Protein AF-A0A966K4R0-F1 (afdb_monomer_lite)

pLDDT: mean 94.02, std 4.18, range [69.94, 98.25]

Foldseek 3Di:
DDPVPPDDPDDDDDPDDDPDDDDPFAKWWKDKDQAPPDDDDPDTDIDGPPDDQCADPNDNPPPRHDDDDDPDDPDDDDPPDDDRRDIDMDTHDDDDDDPVD

Sequence (101 aa):
MSPETTSVNRLPMLNIGHLMTISLDGEWNFQLLDRPDQEPSKRWQSIPVPGLWTMINGQQPFGDKPIYTNVQMPFEQLPPTVPQENPTGIYEREFSLPTSW

Radius of gyration: 17.59 Å; chains: 1; bounding box: 33×38×48 Å

Structure (mmCIF, N/CA/C/O backbone):
data_AF-A0A966K4R0-F1
#
_entry.id   AF-A0A966K4R0-F1
#
loop_
_atom_site.group_PDB
_atom_site.id
_atom_site.type_symbol
_atom_site.label_atom_id
_atom_site.label_alt_id
_atom_site.label_comp_id
_atom_site.label_asym_id
_atom_site.label_entity_id
_atom_site.label_seq_id
_atom_site.pdbx_PDB_ins_code
_atom_site.Cartn_x
_atom_site.Cartn_y
_atom_site.Cartn_z
_atom_site.occupancy
_atom_site.B_iso_or_equiv
_atom_site.auth_seq_id
_atom_site.auth_comp_id
_atom_site.auth_asym_id
_atom_site.auth_atom_id
_atom_site.pdbx_PDB_model_num
ATOM 1 N N . MET A 1 1 ? -17.265 -7.093 1.652 1.00 69.94 1 MET A N 1
ATOM 2 C CA . MET A 1 1 ? -15.979 -7.724 1.283 1.00 69.94 1 MET A CA 1
ATOM 3 C C . MET A 1 1 ? -16.230 -9.228 1.173 1.00 69.94 1 MET A C 1
ATOM 5 O O . MET A 1 1 ? -16.921 -9.742 2.042 1.00 69.94 1 MET A O 1
ATOM 9 N N . SER A 1 2 ? -15.793 -9.902 0.102 1.00 87.81 2 SER A N 1
ATOM 10 C CA . SER A 1 2 ? -15.988 -11.357 -0.077 1.00 87.81 2 SER A CA 1
ATOM 11 C C . SER A 1 2 ? -14.710 -12.086 0.350 1.00 87.81 2 SER A C 1
ATOM 13 O O . SER A 1 2 ? -13.673 -11.849 -0.271 1.00 87.81 2 SER A O 1
ATOM 15 N N . PRO A 1 3 ? -14.744 -12.940 1.391 1.00 89.81 3 PRO A N 1
ATOM 16 C CA . PRO A 1 3 ? -13.567 -13.698 1.822 1.00 89.81 3 PRO A CA 1
ATOM 17 C C . PRO A 1 3 ? -13.088 -14.714 0.772 1.00 89.81 3 PRO A C 1
ATOM 19 O O . PRO A 1 3 ? -11.931 -15.121 0.784 1.00 89.81 3 PRO A O 1
ATOM 22 N N . GLU A 1 4 ? -13.951 -15.098 -0.166 1.00 94.94 4 GLU A N 1
ATOM 23 C CA . GLU A 1 4 ? -13.629 -15.995 -1.277 1.00 94.94 4 GLU A CA 1
ATOM 24 C C . GLU A 1 4 ? -12.787 -15.296 -2.358 1.00 94.94 4 GLU A C 1
ATOM 26 O O . GLU A 1 4 ? -12.063 -15.947 -3.114 1.00 94.94 4 GLU A O 1
ATOM 31 N N . THR A 1 5 ? -12.849 -13.962 -2.424 1.00 93.44 5 THR A N 1
ATOM 32 C CA . THR A 1 5 ? -12.137 -13.166 -3.427 1.00 93.44 5 THR A CA 1
ATOM 33 C C . THR A 1 5 ? -10.743 -12.815 -2.915 1.00 93.44 5 THR A C 1
ATOM 35 O O . THR A 1 5 ? -10.498 -11.729 -2.397 1.00 93.44 5 THR A O 1
ATOM 38 N N . THR A 1 6 ? -9.812 -13.757 -3.060 1.00 92.94 6 THR A N 1
ATOM 39 C CA . THR A 1 6 ? -8.418 -13.593 -2.606 1.00 92.94 6 THR A CA 1
ATOM 40 C C . THR A 1 6 ? -7.524 -12.883 -3.625 1.00 92.94 6 THR A C 1
ATOM 42 O O . THR A 1 6 ? -6.497 -12.318 -3.255 1.00 92.94 6 THR A O 1
ATOM 45 N N . SER A 1 7 ? -7.884 -12.911 -4.913 1.00 93.62 7 SER A N 1
ATOM 46 C CA . SER A 1 7 ? -7.198 -12.170 -5.977 1.00 93.62 7 SER A CA 1
ATOM 47 C C . SER A 1 7 ? -8.046 -12.078 -7.248 1.00 93.62 7 SER A C 1
ATOM 49 O O . SER A 1 7 ? -8.930 -12.901 -7.476 1.00 93.62 7 SER A O 1
ATOM 51 N N . VAL A 1 8 ? -7.738 -11.098 -8.096 1.00 95.25 8 VAL A N 1
ATOM 52 C CA . VAL A 1 8 ? -8.287 -10.953 -9.451 1.00 95.25 8 VAL A CA 1
ATOM 53 C C . VAL A 1 8 ? -7.102 -10.784 -10.403 1.00 95.25 8 VAL A C 1
ATOM 55 O O . VAL A 1 8 ? -6.199 -10.005 -10.113 1.00 95.25 8 VAL A O 1
ATOM 58 N N . ASN A 1 9 ? -7.073 -11.533 -11.511 1.00 97.06 9 ASN A N 1
ATOM 59 C CA . ASN A 1 9 ? -6.010 -11.497 -12.535 1.00 97.06 9 ASN A CA 1
ATOM 60 C C . ASN A 1 9 ? -4.575 -11.788 -12.039 1.00 97.06 9 ASN A C 1
ATOM 62 O O . ASN A 1 9 ? -3.603 -11.464 -12.722 1.00 97.06 9 ASN A O 1
ATOM 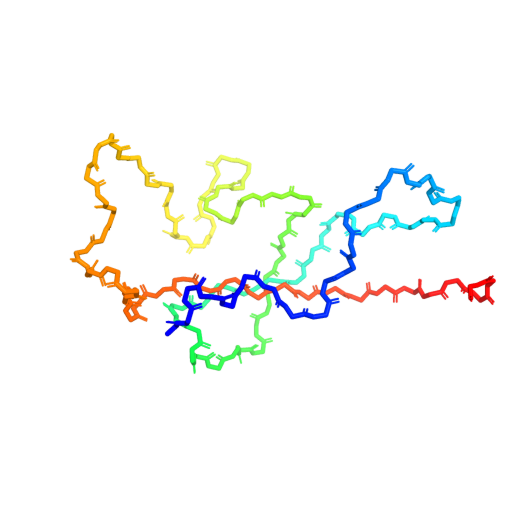66 N N . ARG A 1 10 ? -4.412 -12.425 -10.872 1.00 96.19 10 ARG A N 1
ATOM 67 C CA . ARG A 1 10 ? -3.099 -12.866 -10.380 1.00 96.19 10 ARG A CA 1
ATOM 68 C C . ARG A 1 10 ? -2.639 -14.110 -11.147 1.00 96.19 10 ARG A C 1
ATOM 70 O O . ARG A 1 10 ? -3.366 -15.098 -11.213 1.00 96.19 10 ARG A O 1
ATOM 77 N N . LEU A 1 11 ? -1.420 -14.080 -11.688 1.00 94.00 11 LEU A N 1
ATOM 78 C CA . LEU A 1 11 ? -0.800 -15.253 -12.313 1.00 94.00 11 LEU A CA 1
ATOM 79 C C . LEU A 1 11 ? -0.517 -16.365 -11.277 1.00 94.00 11 LEU A C 1
ATOM 81 O O . LEU A 1 11 ? -0.290 -16.058 -10.101 1.00 94.00 11 LEU A O 1
ATOM 85 N N . PRO A 1 12 ? -0.487 -17.650 -11.686 1.00 94.81 12 PRO A N 1
ATOM 86 C CA . PRO A 1 12 ? -0.096 -18.749 -10.807 1.00 94.81 12 PRO A CA 1
ATOM 87 C C . PRO A 1 12 ? 1.302 -18.554 -10.207 1.00 94.81 12 PRO A C 1
ATOM 89 O O . PRO A 1 12 ? 2.181 -17.953 -10.823 1.00 94.81 12 PRO A O 1
ATOM 92 N N . MET A 1 13 ? 1.525 -19.099 -9.011 1.00 94.38 13 MET A N 1
ATOM 93 C CA . MET A 1 13 ? 2.847 -19.091 -8.382 1.00 94.38 13 MET A CA 1
ATOM 94 C C . MET A 1 13 ? 3.794 -20.002 -9.171 1.00 94.38 13 MET A C 1
ATOM 96 O O . MET A 1 13 ? 3.521 -21.190 -9.336 1.00 94.38 13 MET A O 1
ATOM 100 N N . LEU A 1 14 ? 4.900 -19.442 -9.656 1.00 93.06 14 LEU A N 1
ATOM 101 C CA . LEU A 1 14 ? 5.897 -20.130 -10.474 1.00 93.06 14 LEU A CA 1
ATOM 102 C C . LEU A 1 14 ? 7.303 -19.813 -9.954 1.00 93.06 14 LEU A C 1
ATOM 104 O O . LEU A 1 14 ? 7.538 -18.740 -9.406 1.00 93.06 14 LEU A O 1
ATOM 108 N N . ASN A 1 15 ? 8.243 -20.735 -10.160 1.00 90.19 15 ASN A N 1
ATOM 109 C CA . ASN A 1 15 ? 9.665 -20.541 -9.860 1.00 90.19 15 ASN A CA 1
ATOM 110 C C . ASN A 1 15 ? 10.468 -20.380 -11.163 1.00 90.19 15 ASN A C 1
ATOM 112 O O . ASN A 1 15 ? 11.351 -21.181 -11.466 1.00 90.19 15 ASN A O 1
ATOM 116 N N . ILE A 1 16 ? 10.085 -19.404 -11.988 1.00 86.56 16 ILE A N 1
ATOM 117 C CA . ILE A 1 16 ? 10.752 -19.102 -13.260 1.00 86.56 16 ILE A CA 1
ATOM 118 C C . ILE A 1 16 ? 11.581 -17.834 -13.067 1.00 86.56 16 ILE A C 1
ATOM 120 O O . ILE A 1 16 ? 11.066 -16.814 -12.618 1.00 86.56 16 ILE A O 1
ATOM 124 N N . GLY A 1 17 ? 12.866 -17.891 -13.413 1.00 80.62 17 GLY A N 1
ATOM 125 C CA . GLY A 1 17 ? 13.712 -16.703 -13.446 1.00 80.62 17 GLY A CA 1
ATOM 126 C C . GLY A 1 17 ? 13.328 -15.807 -14.623 1.00 80.62 17 GLY A C 1
ATOM 127 O O . GLY A 1 17 ? 13.354 -16.247 -15.772 1.00 80.62 17 GLY A O 1
ATOM 128 N N . HIS A 1 18 ? 12.990 -14.551 -14.348 1.00 83.50 18 HIS A N 1
ATOM 129 C CA . HIS A 1 18 ? 12.755 -13.551 -15.384 1.00 83.50 18 HIS A CA 1
ATOM 130 C C . HIS A 1 18 ? 14.082 -12.873 -15.733 1.00 83.50 18 HIS A C 1
ATOM 132 O O . HIS A 1 18 ? 14.722 -12.278 -14.874 1.00 83.50 18 HIS A O 1
ATOM 138 N N . LEU A 1 19 ? 14.512 -12.985 -16.991 1.00 82.81 19 LEU A N 1
ATOM 139 C CA . LEU A 1 19 ? 15.769 -12.386 -17.462 1.00 82.81 19 LEU A CA 1
ATOM 140 C C . LEU A 1 19 ? 15.622 -10.896 -17.802 1.00 82.81 19 LEU A C 1
ATOM 142 O O . LEU A 1 19 ? 16.593 -10.149 -17.759 1.00 82.81 19 LEU A O 1
ATOM 146 N N . MET A 1 20 ? 14.407 -10.467 -18.146 1.00 89.44 20 MET A N 1
ATOM 147 C CA . MET A 1 20 ? 14.073 -9.078 -18.443 1.00 89.44 20 MET A CA 1
ATOM 148 C C . MET A 1 20 ? 13.268 -8.509 -17.277 1.00 89.44 20 MET A C 1
ATOM 150 O O . MET A 1 20 ? 12.072 -8.764 -17.158 1.00 89.44 20 MET A O 1
ATOM 154 N N . THR A 1 21 ? 13.942 -7.772 -16.395 1.00 91.19 21 THR A N 1
ATOM 155 C CA . THR A 1 21 ? 13.348 -7.170 -15.192 1.00 91.19 21 THR A CA 1
ATOM 156 C C . THR A 1 21 ? 13.803 -5.730 -15.023 1.00 91.19 21 THR A C 1
ATOM 158 O O . THR A 1 21 ? 14.948 -5.405 -15.332 1.00 91.19 21 THR A O 1
ATOM 161 N N . ILE A 1 22 ? 12.938 -4.888 -14.464 1.00 93.62 22 ILE A N 1
ATOM 162 C CA . ILE A 1 22 ? 13.253 -3.506 -14.093 1.00 93.62 22 ILE A CA 1
ATOM 163 C C . ILE A 1 22 ? 12.822 -3.342 -12.637 1.00 93.62 22 ILE A C 1
ATOM 165 O O . ILE A 1 22 ? 11.701 -3.718 -12.294 1.00 93.62 22 ILE A O 1
ATOM 169 N N . SER A 1 23 ? 13.698 -2.816 -11.777 1.00 94.81 23 SER A N 1
ATOM 170 C CA . SER A 1 23 ? 13.288 -2.443 -10.419 1.00 94.81 23 SER A CA 1
ATOM 171 C C . SER A 1 23 ? 12.462 -1.158 -10.471 1.00 94.81 23 SER A C 1
ATOM 173 O O . SER A 1 23 ? 12.810 -0.212 -11.181 1.00 94.81 23 SER A O 1
ATOM 175 N N . LEU A 1 24 ? 11.377 -1.135 -9.700 1.00 97.12 24 LEU A N 1
ATOM 176 C CA . LEU A 1 24 ? 10.549 0.047 -9.460 1.00 97.12 24 LEU A CA 1
ATOM 177 C C . LEU A 1 24 ? 10.712 0.561 -8.020 1.00 97.12 24 LEU A C 1
ATOM 179 O O . LEU A 1 24 ? 9.876 1.324 -7.540 1.00 97.12 24 LEU A O 1
ATOM 183 N N . ASP A 1 25 ? 11.784 0.167 -7.330 1.00 97.88 25 ASP A N 1
ATOM 184 C CA . ASP A 1 25 ? 12.118 0.686 -6.002 1.00 97.88 25 ASP A CA 1
ATOM 185 C C . ASP A 1 25 ? 12.538 2.162 -6.088 1.00 97.88 25 ASP A C 1
ATOM 187 O O . ASP A 1 25 ? 12.940 2.669 -7.145 1.00 97.88 25 ASP A O 1
ATOM 191 N N . GLY A 1 26 ? 12.408 2.890 -4.982 1.00 96.81 26 GLY A N 1
ATOM 192 C CA . GLY A 1 26 ? 12.740 4.312 -4.864 1.00 96.81 26 GLY A CA 1
ATOM 193 C C . GLY A 1 26 ? 11.557 5.152 -4.398 1.00 96.81 26 GLY A C 1
ATOM 194 O O . GLY A 1 26 ? 10.674 4.652 -3.710 1.00 96.81 26 GLY A O 1
ATOM 195 N N . GLU A 1 27 ? 11.536 6.425 -4.777 1.00 97.50 27 GLU A N 1
ATOM 196 C CA . GLU A 1 27 ? 10.482 7.360 -4.374 1.00 97.50 27 GLU A CA 1
ATOM 197 C C . GLU A 1 27 ? 9.214 7.186 -5.221 1.00 97.50 27 GLU A C 1
ATOM 199 O O . GLU A 1 27 ? 9.280 7.020 -6.443 1.00 97.50 27 GLU A O 1
ATOM 204 N N . TRP A 1 28 ? 8.063 7.205 -4.554 1.00 98.25 28 TRP A N 1
ATOM 205 C CA . TRP A 1 28 ? 6.729 7.137 -5.149 1.00 98.25 28 TRP A CA 1
ATOM 206 C C . TRP A 1 28 ? 5.881 8.313 -4.661 1.00 98.25 28 TRP A C 1
ATOM 208 O O . TRP A 1 28 ? 6.021 8.755 -3.520 1.00 98.25 28 TRP A O 1
ATOM 218 N N . ASN A 1 29 ? 4.957 8.779 -5.501 1.00 97.94 29 ASN A N 1
ATOM 219 C CA . ASN A 1 29 ? 3.892 9.675 -5.068 1.00 97.94 29 ASN A CA 1
ATOM 220 C C . ASN A 1 29 ? 2.933 8.892 -4.168 1.00 97.94 29 ASN A C 1
ATOM 222 O O . ASN A 1 29 ? 2.523 7.777 -4.495 1.00 97.94 29 ASN A O 1
ATOM 226 N N . PHE A 1 30 ? 2.561 9.484 -3.040 1.00 97.81 30 PHE A N 1
ATOM 227 C CA . PHE A 1 30 ? 1.749 8.839 -2.025 1.00 97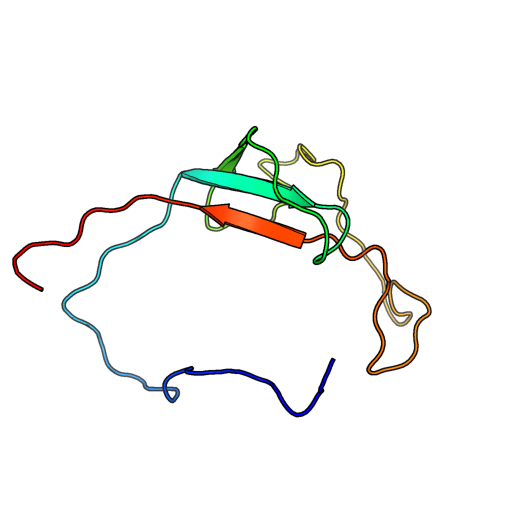.81 30 PHE A CA 1
ATOM 228 C C . PHE A 1 30 ? 0.698 9.762 -1.423 1.00 97.81 30 PHE A C 1
ATOM 230 O O . PHE A 1 30 ? 0.942 10.948 -1.176 1.00 97.81 30 PHE A O 1
ATOM 237 N N . GLN A 1 31 ? -0.470 9.186 -1.158 1.00 97.38 31 GLN A N 1
ATOM 238 C CA . GLN A 1 31 ? -1.543 9.785 -0.373 1.00 97.38 31 GLN A CA 1
ATOM 239 C C . GLN A 1 31 ? -2.119 8.742 0.582 1.00 97.38 31 GLN A C 1
ATOM 241 O O . GLN A 1 31 ? -2.419 7.626 0.167 1.00 97.38 31 GLN A O 1
ATOM 246 N N . LEU A 1 32 ? -2.302 9.128 1.845 1.00 97.31 32 LEU A N 1
ATOM 247 C CA . LEU A 1 32 ? -3.043 8.341 2.825 1.00 97.31 32 LEU A CA 1
ATOM 248 C C . LEU A 1 32 ? -4.449 8.928 2.964 1.00 97.31 32 LEU A C 1
ATOM 250 O O . LEU A 1 32 ? -4.593 10.111 3.270 1.00 97.31 32 LEU A O 1
ATOM 254 N N . LEU A 1 33 ? -5.460 8.105 2.706 1.00 97.19 33 LEU A N 1
ATOM 255 C CA . LEU A 1 33 ? -6.875 8.429 2.877 1.00 97.19 33 LEU A CA 1
ATOM 256 C C . LEU A 1 33 ? -7.414 7.773 4.148 1.00 97.19 33 LEU A C 1
ATOM 258 O O . LEU A 1 33 ? -6.921 6.718 4.542 1.00 97.19 33 LEU A O 1
ATOM 262 N N . ASP A 1 34 ? -8.471 8.334 4.732 1.00 96.69 34 ASP A N 1
ATOM 263 C CA . ASP A 1 34 ? -9.087 7.793 5.952 1.00 96.69 34 ASP A CA 1
ATOM 264 C C . ASP A 1 34 ? -9.944 6.548 5.660 1.00 96.69 34 ASP A C 1
ATOM 266 O O . ASP A 1 34 ? -10.210 5.731 6.543 1.00 96.69 34 ASP A O 1
ATOM 270 N N . ARG A 1 35 ? -10.405 6.404 4.410 1.00 96.88 35 ARG A N 1
ATOM 271 C CA . ARG A 1 35 ? -11.289 5.326 3.949 1.00 96.88 35 ARG A CA 1
ATOM 272 C C . ARG A 1 35 ? -11.193 5.107 2.435 1.00 96.88 35 ARG A C 1
ATOM 274 O O . ARG A 1 35 ? -10.855 6.043 1.709 1.00 96.88 35 ARG A O 1
ATOM 281 N N . PRO A 1 36 ? -11.520 3.904 1.933 1.00 95.81 36 PRO A N 1
ATOM 282 C CA . PRO A 1 36 ? -11.327 3.546 0.525 1.00 95.81 36 PRO A CA 1
ATOM 283 C C . PRO A 1 36 ? -12.263 4.263 -0.461 1.00 95.81 36 PRO A C 1
ATOM 285 O O . PRO A 1 36 ? -11.959 4.327 -1.647 1.00 95.81 36 PRO A O 1
ATOM 288 N N . ASP A 1 37 ? -13.404 4.776 -0.001 1.00 95.62 37 ASP A N 1
ATOM 289 C CA . ASP A 1 37 ? -14.380 5.537 -0.794 1.00 95.62 37 ASP A CA 1
ATOM 290 C C . ASP A 1 37 ? -14.056 7.038 -0.885 1.00 95.62 37 ASP A C 1
ATOM 292 O O . ASP A 1 37 ? -14.758 7.779 -1.573 1.00 95.62 37 ASP A O 1
ATOM 296 N N . GLN A 1 38 ? -13.011 7.507 -0.198 1.00 96.38 38 GLN A N 1
ATOM 297 C CA . GLN A 1 38 ? -12.590 8.903 -0.249 1.00 96.38 38 GLN A CA 1
ATOM 298 C C . GLN A 1 38 ? -11.900 9.224 -1.582 1.00 96.38 38 GLN A C 1
ATOM 300 O O . GLN A 1 38 ? -11.047 8.478 -2.058 1.00 96.38 38 GLN A O 1
ATOM 305 N N . GLU A 1 39 ? -12.233 10.371 -2.174 1.00 95.94 39 GLU A N 1
ATOM 306 C CA . GLU A 1 39 ? -11.566 10.824 -3.395 1.00 95.94 39 GLU A CA 1
ATOM 307 C C . GLU A 1 39 ? -10.123 11.284 -3.106 1.00 95.94 39 GLU A C 1
ATOM 309 O O . GLU A 1 39 ? -9.898 12.053 -2.161 1.00 95.94 39 GLU A O 1
ATOM 314 N N . PRO A 1 40 ? -9.135 10.869 -3.924 1.00 95.06 40 PRO A N 1
ATOM 315 C CA . PRO A 1 40 ? -7.773 11.364 -3.808 1.00 95.06 40 PRO A CA 1
ATOM 316 C C . PRO A 1 40 ? -7.702 12.859 -4.112 1.00 95.06 40 PRO A C 1
ATOM 318 O O . PRO A 1 40 ? -8.385 13.391 -4.989 1.00 95.06 40 PRO A O 1
ATOM 321 N N . SER A 1 41 ? -6.818 13.552 -3.401 1.00 94.06 41 SER A N 1
ATOM 322 C CA . SER A 1 41 ? -6.568 14.967 -3.637 1.00 94.06 41 SER A CA 1
ATOM 323 C C . SER A 1 41 ? -5.544 15.170 -4.761 1.00 94.06 41 SER A C 1
ATOM 325 O O . SER A 1 41 ? -4.874 14.243 -5.212 1.00 94.06 41 SER A O 1
ATOM 327 N N . LYS A 1 42 ? -5.359 16.425 -5.184 1.00 93.50 42 LYS A N 1
ATOM 328 C CA . LYS A 1 42 ? -4.269 16.812 -6.100 1.00 93.50 42 LYS A CA 1
ATOM 329 C C . LYS A 1 42 ? -2.910 16.970 -5.402 1.00 93.50 42 LYS A C 1
ATOM 331 O O . LYS A 1 42 ? -1.937 17.338 -6.054 1.00 93.50 42 LYS A O 1
ATOM 336 N N . ARG A 1 43 ? -2.848 16.799 -4.078 1.00 92.94 43 ARG A N 1
ATOM 337 C CA . ARG A 1 43 ? -1.636 17.011 -3.279 1.00 92.94 43 ARG A CA 1
ATOM 338 C C . ARG A 1 43 ? -0.999 15.667 -2.964 1.00 92.94 43 ARG A C 1
ATOM 340 O O . ARG A 1 43 ? -1.498 14.922 -2.129 1.00 92.94 43 ARG A O 1
ATOM 347 N N . TRP A 1 44 ? 0.121 15.403 -3.616 1.00 96.31 44 TRP A N 1
ATOM 348 C CA . TRP A 1 44 ? 0.929 14.215 -3.384 1.00 96.31 44 TRP A CA 1
ATOM 349 C C . TRP A 1 44 ? 2.047 14.496 -2.384 1.00 96.31 44 TRP A C 1
ATOM 351 O O . TRP A 1 44 ? 2.577 15.607 -2.319 1.00 96.31 44 TRP A O 1
ATOM 361 N N . GLN A 1 45 ? 2.400 13.475 -1.611 1.00 95.44 45 GLN A N 1
ATOM 362 C CA . GLN A 1 45 ? 3.616 13.422 -0.802 1.00 95.44 45 GLN A CA 1
ATOM 363 C C . GLN A 1 45 ? 4.564 12.373 -1.399 1.00 95.44 45 GLN A C 1
ATOM 365 O O . GLN A 1 45 ? 4.135 11.577 -2.227 1.00 95.44 45 GLN A O 1
ATOM 370 N N . SER A 1 46 ? 5.838 12.365 -1.006 1.00 95.69 46 SER A N 1
ATOM 371 C CA . SER A 1 46 ? 6.791 11.327 -1.432 1.00 95.69 46 SER A CA 1
ATOM 372 C C . SER A 1 46 ? 6.895 10.230 -0.376 1.00 95.69 46 SER A C 1
ATOM 374 O O . SER A 1 46 ? 6.870 10.530 0.821 1.00 95.69 46 SER A O 1
ATOM 376 N N . ILE A 1 47 ? 7.032 8.976 -0.805 1.00 97.38 47 ILE A N 1
ATOM 377 C CA . ILE A 1 47 ? 7.305 7.831 0.068 1.00 97.38 47 ILE A CA 1
ATOM 378 C C . ILE A 1 47 ? 8.384 6.918 -0.543 1.00 97.38 47 ILE A C 1
ATOM 380 O O . ILE A 1 47 ? 8.307 6.613 -1.737 1.00 97.38 47 ILE A O 1
ATOM 384 N N . PRO A 1 48 ? 9.353 6.420 0.249 1.00 97.19 48 PRO A N 1
ATOM 385 C CA . PRO A 1 48 ? 10.269 5.387 -0.215 1.00 97.19 48 PRO A CA 1
ATOM 386 C C . PRO A 1 48 ? 9.565 4.025 -0.293 1.00 97.19 48 PRO A C 1
ATOM 388 O O . PRO A 1 48 ? 8.870 3.606 0.637 1.00 97.19 48 PRO A O 1
ATOM 391 N N . VAL A 1 49 ? 9.796 3.306 -1.388 1.00 97.31 49 VAL A N 1
ATOM 392 C CA . VAL A 1 49 ? 9.345 1.928 -1.612 1.00 97.31 49 VAL A CA 1
ATOM 393 C C . VAL A 1 49 ? 10.572 1.042 -1.877 1.00 97.31 49 VAL A C 1
ATOM 395 O O . VAL A 1 49 ? 11.394 1.403 -2.725 1.00 97.31 49 VAL A O 1
ATOM 398 N N . PRO A 1 50 ? 10.713 -0.109 -1.190 1.00 96.50 50 PRO A N 1
ATOM 399 C CA . PRO A 1 50 ? 9.793 -0.665 -0.191 1.00 96.50 50 PRO A CA 1
ATOM 400 C C . PRO A 1 50 ? 9.875 0.044 1.173 1.00 96.50 50 PRO A C 1
ATOM 402 O O . PRO A 1 50 ? 10.945 0.448 1.621 1.00 96.50 50 PRO A O 1
ATOM 405 N N . GLY A 1 51 ? 8.738 0.146 1.865 1.00 94.44 51 GLY A N 1
ATOM 406 C CA . GLY A 1 51 ? 8.639 0.771 3.186 1.00 94.44 51 GLY A CA 1
ATOM 407 C C . GLY A 1 51 ? 7.239 0.647 3.794 1.00 94.44 51 GLY A C 1
ATOM 408 O O . GLY A 1 51 ? 6.285 0.297 3.101 1.00 94.44 51 GLY A O 1
ATOM 409 N N . LEU A 1 52 ? 7.115 0.923 5.097 1.00 95.69 52 LEU A N 1
ATOM 410 C CA . LEU A 1 52 ? 5.832 0.983 5.811 1.00 95.69 52 LEU A CA 1
ATOM 411 C C . LEU A 1 52 ? 5.412 2.448 5.979 1.00 95.69 52 LEU A C 1
ATOM 413 O O . LEU A 1 52 ? 6.166 3.233 6.548 1.00 95.69 52 LEU A O 1
ATOM 417 N N . TRP A 1 53 ? 4.202 2.828 5.554 1.00 96.25 53 TRP A N 1
ATOM 418 C CA . TRP A 1 53 ? 3.745 4.221 5.695 1.00 96.25 53 TRP A CA 1
ATOM 419 C C . TRP A 1 53 ? 3.600 4.656 7.160 1.00 96.25 53 TRP A C 1
ATOM 421 O O . TRP A 1 53 ? 3.812 5.823 7.480 1.00 96.25 53 TRP A O 1
ATOM 431 N N . THR A 1 54 ? 3.302 3.723 8.071 1.00 96.62 54 THR A N 1
ATOM 432 C CA . THR A 1 54 ? 3.154 4.003 9.509 1.00 96.62 54 THR A CA 1
ATOM 433 C C . THR A 1 54 ? 4.464 4.434 10.170 1.00 96.62 54 THR A C 1
ATOM 435 O O . THR A 1 54 ? 4.455 4.971 11.275 1.00 96.62 54 THR A O 1
ATOM 438 N N . MET A 1 55 ? 5.614 4.143 9.548 1.00 95.56 55 MET A N 1
ATOM 439 C CA . MET A 1 55 ? 6.921 4.511 10.084 1.00 95.56 55 MET A CA 1
ATOM 440 C C . MET A 1 55 ? 7.979 4.610 8.983 1.00 95.56 55 MET A C 1
ATOM 442 O O . MET A 1 55 ? 8.426 3.601 8.440 1.00 95.56 55 MET A O 1
ATOM 446 N N . ILE A 1 56 ? 8.458 5.827 8.735 1.00 93.62 56 ILE A N 1
ATOM 447 C CA . ILE A 1 56 ? 9.492 6.120 7.738 1.00 93.62 56 ILE A CA 1
ATOM 448 C C . ILE A 1 56 ? 10.675 6.748 8.457 1.00 93.62 56 ILE A C 1
ATOM 450 O O . ILE A 1 56 ? 10.536 7.798 9.077 1.00 93.62 56 ILE A O 1
ATOM 454 N N . ASN A 1 57 ? 11.838 6.092 8.410 1.00 88.62 57 ASN A N 1
ATOM 455 C CA . ASN A 1 57 ? 13.066 6.552 9.074 1.00 88.62 57 ASN A CA 1
ATOM 456 C C . ASN A 1 57 ? 12.867 6.907 10.566 1.00 88.62 57 ASN A C 1
ATOM 458 O O . ASN A 1 57 ? 13.452 7.860 11.075 1.00 88.62 57 ASN A O 1
ATOM 462 N N . GLY A 1 58 ? 12.009 6.156 11.267 1.00 88.19 58 GLY A N 1
ATOM 463 C CA . GLY A 1 58 ? 11.678 6.389 12.679 1.00 88.19 58 GLY A CA 1
ATOM 464 C C . GLY A 1 58 ? 10.682 7.528 12.937 1.00 88.19 58 GLY A C 1
ATOM 465 O O . GLY A 1 58 ? 10.425 7.857 14.092 1.00 88.19 58 GLY A O 1
ATOM 466 N N . GLN A 1 59 ? 10.105 8.123 11.891 1.00 90.38 59 GLN A N 1
ATOM 467 C CA . GLN A 1 59 ? 9.099 9.184 11.971 1.00 90.38 59 GLN A CA 1
ATOM 468 C C . GLN A 1 59 ? 7.722 8.689 11.510 1.00 90.38 59 GLN A C 1
ATOM 470 O O . GLN A 1 59 ? 7.620 7.703 10.783 1.00 90.38 59 GLN A O 1
ATOM 475 N N . GLN A 1 60 ? 6.661 9.394 11.917 1.00 91.81 60 GLN A N 1
ATOM 476 C CA . GLN A 1 60 ? 5.260 9.105 11.564 1.00 91.81 60 GLN A CA 1
ATOM 477 C C . GLN A 1 60 ? 4.692 10.240 10.692 1.00 91.81 60 GLN A C 1
ATOM 479 O O . GLN A 1 60 ? 3.863 11.020 11.165 1.00 91.81 60 GLN A O 1
ATOM 484 N N . PRO A 1 61 ? 5.162 10.399 9.441 1.00 92.38 61 PRO A N 1
ATOM 485 C CA . PRO A 1 61 ? 4.827 11.566 8.621 1.00 92.38 61 PRO A CA 1
ATOM 486 C C . PRO A 1 61 ? 3.339 11.654 8.264 1.00 92.38 61 PRO A C 1
ATOM 488 O O . PRO A 1 61 ? 2.833 12.750 8.043 1.00 92.38 61 PRO A O 1
ATOM 491 N N . PHE A 1 62 ? 2.628 10.524 8.258 1.00 93.69 62 PHE A N 1
ATOM 492 C CA . PHE A 1 62 ? 1.204 10.460 7.920 1.00 93.69 62 PHE A CA 1
ATOM 493 C C . PHE A 1 62 ? 0.287 10.318 9.143 1.00 93.69 62 PHE A C 1
ATOM 495 O O . PHE A 1 62 ? -0.912 10.128 8.984 1.00 93.69 62 PHE A O 1
ATOM 502 N N . GLY A 1 63 ? 0.830 10.388 10.364 1.00 92.38 63 GLY A N 1
ATOM 503 C CA . GLY A 1 63 ? 0.058 10.333 11.613 1.00 92.38 63 GLY A CA 1
ATOM 504 C C . GLY A 1 63 ? -0.515 8.960 11.992 1.00 92.38 63 GLY A C 1
ATOM 505 O O . GLY A 1 63 ? -0.843 8.761 13.162 1.00 92.38 63 GLY A O 1
ATOM 506 N N . ASP A 1 64 ? -0.581 8.017 11.051 1.00 94.75 64 ASP A N 1
ATOM 507 C CA . ASP A 1 64 ? -0.967 6.629 11.302 1.00 94.75 64 ASP A CA 1
ATOM 508 C C . ASP A 1 64 ? 0.153 5.859 12.020 1.00 94.75 64 ASP A C 1
ATOM 510 O O . ASP A 1 64 ? 1.333 5.950 11.665 1.00 94.75 64 ASP A O 1
ATOM 514 N N . LYS A 1 65 ? -0.213 5.123 13.070 1.00 94.31 65 LYS A N 1
ATOM 515 C CA . LYS A 1 65 ? 0.721 4.554 14.048 1.00 94.31 65 LYS A CA 1
ATOM 516 C C . LYS A 1 65 ? 0.757 3.035 13.958 1.00 94.31 65 LYS A C 1
ATOM 518 O O . LYS A 1 65 ? -0.292 2.413 13.826 1.00 94.31 65 LYS A O 1
ATOM 523 N N . PRO A 1 66 ? 1.928 2.405 14.154 1.00 95.69 66 PRO A N 1
ATOM 524 C CA . PRO A 1 66 ? 1.990 0.961 14.334 1.00 95.69 66 PRO A CA 1
ATOM 525 C C . PRO A 1 66 ? 1.142 0.520 15.535 1.00 95.69 66 PRO A C 1
ATOM 527 O O . PRO A 1 66 ? 1.276 1.068 16.632 1.00 95.69 66 PRO A O 1
ATOM 530 N N . ILE A 1 67 ? 0.298 -0.493 15.337 1.00 95.88 67 ILE A N 1
ATOM 531 C CA . ILE A 1 67 ? -0.560 -1.063 16.379 1.00 95.88 67 ILE A CA 1
ATOM 532 C C . ILE A 1 67 ? -0.002 -2.428 16.786 1.00 95.88 67 ILE A C 1
ATOM 534 O O . ILE A 1 67 ? 0.168 -3.312 15.950 1.00 95.88 67 ILE A O 1
ATOM 538 N N . TYR A 1 68 ? 0.256 -2.613 18.080 1.00 96.44 68 TYR A N 1
ATOM 539 C CA . TYR A 1 68 ? 0.642 -3.900 18.655 1.00 96.44 68 TYR A CA 1
ATOM 540 C C . TYR A 1 68 ? -0.499 -4.459 19.506 1.00 96.44 68 TYR A C 1
ATOM 542 O O . TYR A 1 68 ? -0.957 -3.818 20.451 1.00 96.44 68 TYR A O 1
ATOM 550 N N . THR A 1 69 ? -0.935 -5.673 19.187 1.00 96.62 69 THR A N 1
ATOM 551 C CA . THR A 1 69 ? -1.917 -6.442 19.959 1.00 96.62 69 THR A CA 1
ATOM 552 C C . THR A 1 69 ? -1.437 -7.887 20.063 1.00 96.62 69 THR A C 1
ATOM 554 O O . THR A 1 69 ? -0.714 -8.364 19.193 1.00 96.62 69 THR A O 1
ATOM 557 N N . ASN A 1 70 ? -1.787 -8.576 21.151 1.00 96.62 70 ASN A N 1
ATOM 558 C CA . ASN A 1 70 ? -1.422 -9.984 21.336 1.00 96.62 70 ASN A CA 1
ATOM 559 C C . ASN A 1 70 ? -2.530 -10.919 20.819 1.00 96.62 70 ASN A C 1
ATOM 561 O O . ASN A 1 70 ? -2.330 -11.656 19.863 1.00 96.62 70 ASN A O 1
ATOM 565 N N . VAL A 1 71 ? -3.712 -10.867 21.447 1.00 95.69 71 VAL A N 1
ATOM 566 C CA . VAL A 1 71 ? -4.853 -11.748 21.120 1.00 95.69 71 VAL A CA 1
ATOM 567 C C . VAL A 1 71 ? -6.017 -10.973 20.511 1.00 95.69 71 VAL A C 1
ATOM 569 O O . VAL A 1 71 ? -6.646 -11.432 19.563 1.00 95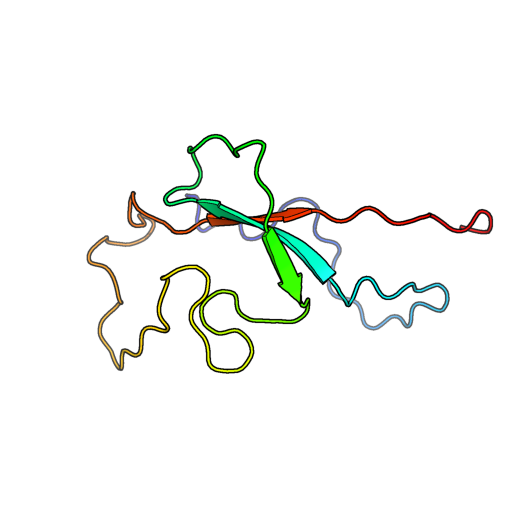.69 71 VAL A O 1
ATOM 572 N N . GLN A 1 72 ? -6.334 -9.810 21.079 1.00 95.31 72 GLN A N 1
ATOM 573 C CA . GLN A 1 72 ? -7.465 -8.997 20.642 1.00 95.31 72 GLN A CA 1
ATOM 574 C C . GLN A 1 72 ? -7.216 -8.400 19.255 1.00 95.31 72 GLN A C 1
ATOM 576 O O . GLN A 1 72 ? -6.126 -7.898 18.987 1.00 95.31 72 GLN A O 1
ATOM 581 N N . MET A 1 73 ? -8.238 -8.406 18.401 1.00 94.88 73 MET A N 1
ATOM 582 C CA . MET A 1 73 ? -8.185 -7.675 17.137 1.00 94.88 73 MET A CA 1
ATOM 583 C C . MET A 1 73 ? -8.091 -6.166 17.404 1.00 94.88 73 MET A C 1
ATOM 585 O O . MET A 1 73 ? -8.654 -5.684 18.389 1.00 94.88 73 MET A O 1
ATOM 589 N N . PRO A 1 74 ? -7.418 -5.395 16.534 1.00 95.31 74 PRO A N 1
ATOM 590 C CA . PRO A 1 74 ? -7.300 -3.946 16.694 1.00 95.31 74 PRO A CA 1
ATOM 591 C C . PRO A 1 74 ? -8.598 -3.186 16.355 1.00 95.31 74 PRO A C 1
ATOM 593 O O . PRO A 1 74 ? -8.592 -1.960 16.335 1.00 95.31 74 PRO A O 1
ATOM 596 N N . PHE A 1 75 ? -9.696 -3.897 16.079 1.00 95.00 75 PHE A N 1
ATOM 597 C CA . PHE A 1 75 ? -11.014 -3.354 15.761 1.00 95.00 75 PHE A CA 1
ATOM 598 C C . PHE A 1 75 ? -12.138 -4.294 16.236 1.00 95.00 75 PHE A C 1
ATOM 600 O O . PHE A 1 75 ? -11.900 -5.473 16.495 1.00 95.00 75 PHE A O 1
ATOM 607 N N . GLU A 1 76 ? -13.364 -3.769 16.349 1.00 95.50 76 GLU A N 1
ATOM 608 C CA . G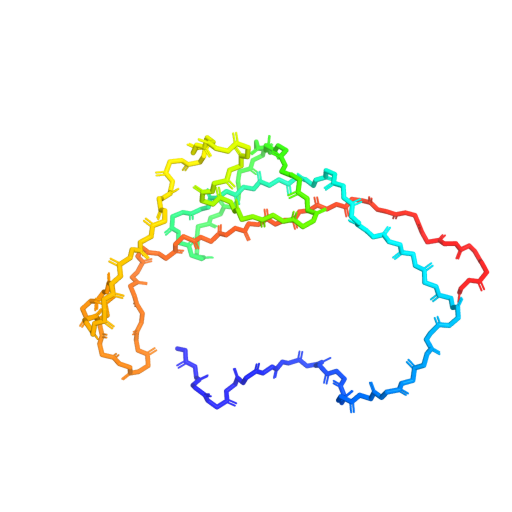LU A 1 76 ? -14.512 -4.459 16.970 1.00 95.50 76 GLU A CA 1
ATOM 609 C C . GLU A 1 76 ? -15.368 -5.287 15.996 1.00 95.50 76 GLU A C 1
ATOM 611 O O . GLU A 1 76 ? -16.115 -6.170 16.416 1.00 95.50 76 GLU A O 1
ATOM 616 N N . GLN A 1 77 ? -15.314 -4.983 14.697 1.00 95.44 77 GLN A N 1
ATOM 617 C CA . GLN A 1 77 ? -16.194 -5.584 13.696 1.00 95.44 77 GLN A CA 1
ATOM 618 C C . GLN A 1 77 ? -15.971 -7.097 13.570 1.00 95.44 77 GLN A C 1
ATOM 620 O O . GLN A 1 77 ? -14.845 -7.593 13.588 1.00 95.44 77 GLN A O 1
ATOM 625 N N . LEU A 1 78 ? -17.071 -7.835 13.386 1.00 93.69 78 LEU A N 1
ATOM 626 C CA . LEU A 1 78 ? -17.032 -9.274 13.140 1.00 93.69 78 LEU A CA 1
ATOM 627 C C . LEU A 1 78 ? -16.752 -9.576 11.656 1.00 93.69 78 LEU A C 1
ATOM 629 O O . LEU A 1 78 ? -17.295 -8.887 10.782 1.00 93.69 78 LEU A O 1
ATOM 633 N N . PRO A 1 79 ? -15.987 -10.638 11.337 1.00 91.50 79 PRO A N 1
ATOM 634 C CA . PRO A 1 79 ? -15.761 -11.061 9.957 1.00 91.50 79 PRO A CA 1
ATOM 635 C C . PRO A 1 79 ? -17.077 -11.313 9.195 1.00 91.50 79 PRO A C 1
ATOM 637 O O . PRO A 1 79 ? -18.015 -11.856 9.782 1.00 91.50 79 PRO A O 1
ATOM 640 N N . PRO A 1 80 ? -17.172 -10.965 7.895 1.00 92.38 80 PRO A N 1
ATOM 641 C CA . PRO A 1 80 ? -16.139 -10.395 7.016 1.00 92.38 80 PRO A CA 1
ATOM 642 C C . PRO A 1 80 ? -16.113 -8.852 7.013 1.00 92.38 80 PRO A C 1
ATOM 644 O O . PRO A 1 80 ? -15.611 -8.235 6.070 1.00 92.38 80 PRO A O 1
ATOM 647 N N . THR A 1 81 ? -16.724 -8.218 8.014 1.00 93.81 81 THR A N 1
ATOM 648 C CA . THR A 1 81 ? -16.871 -6.762 8.090 1.00 93.81 81 THR A CA 1
ATOM 649 C C . THR A 1 81 ? -15.602 -6.130 8.656 1.00 93.81 81 THR A C 1
ATOM 651 O O . THR A 1 81 ? -14.987 -6.670 9.571 1.00 93.81 81 THR A O 1
ATOM 654 N N . VAL A 1 82 ? -15.226 -4.973 8.117 1.00 93.94 82 VAL A N 1
ATOM 655 C CA . VAL A 1 82 ? -14.078 -4.165 8.553 1.00 93.94 82 VAL A CA 1
ATOM 656 C C . VAL A 1 82 ? -14.560 -2.779 9.002 1.00 93.94 82 VAL A C 1
ATOM 658 O O . VAL A 1 82 ? -15.686 -2.404 8.656 1.00 93.94 82 VAL A O 1
ATOM 661 N N . PRO A 1 83 ? -13.753 -2.015 9.760 1.00 95.50 83 PRO A N 1
ATOM 662 C CA . PRO A 1 83 ? -14.048 -0.618 10.067 1.00 95.50 83 PRO A CA 1
ATOM 663 C C . PRO A 1 83 ? -14.376 0.221 8.827 1.00 95.50 83 PRO A C 1
ATOM 665 O O . PRO A 1 83 ? -13.843 -0.013 7.743 1.00 95.50 83 PRO A O 1
ATOM 668 N N . GLN A 1 84 ? -15.234 1.229 9.007 1.00 95.06 84 GLN A N 1
ATOM 669 C CA . GLN A 1 84 ? -15.501 2.230 7.971 1.00 95.06 84 GLN A CA 1
ATOM 670 C C . GLN A 1 84 ? -14.303 3.170 7.780 1.00 95.06 84 GLN A C 1
ATOM 672 O O . GLN A 1 84 ? -13.961 3.499 6.647 1.00 95.06 84 GLN A O 1
ATOM 677 N N . GLU A 1 85 ? -13.663 3.575 8.880 1.00 95.81 85 GLU A N 1
ATOM 678 C CA . GLU A 1 85 ? -12.361 4.245 8.871 1.00 95.81 85 GLU A CA 1
ATOM 679 C C . GLU A 1 85 ? -11.282 3.180 8.670 1.00 95.81 85 GLU A C 1
ATOM 681 O O . GLU A 1 85 ? -10.916 2.450 9.591 1.00 95.81 85 GLU A O 1
ATOM 686 N N . ASN A 1 86 ? -10.840 3.036 7.426 1.00 96.19 86 ASN A N 1
ATOM 687 C CA . ASN A 1 86 ? -9.882 2.030 7.000 1.00 96.19 86 ASN A CA 1
ATOM 688 C C . ASN A 1 86 ? -8.791 2.726 6.174 1.00 96.19 86 ASN A C 1
ATOM 690 O O . ASN A 1 86 ? -8.991 2.930 4.966 1.00 96.19 86 ASN A O 1
ATOM 694 N 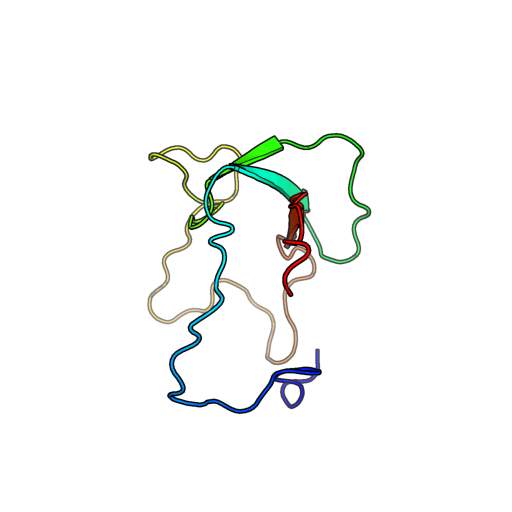N . PRO A 1 87 ? -7.672 3.122 6.817 1.00 97.06 87 PRO A N 1
ATOM 695 C CA . PRO A 1 87 ? -6.614 3.887 6.179 1.00 97.06 87 PRO A CA 1
ATOM 696 C C . PRO A 1 87 ? -6.171 3.255 4.859 1.00 97.06 87 PRO A C 1
ATOM 698 O O . PRO A 1 87 ? -5.786 2.087 4.803 1.00 97.06 87 PRO A O 1
ATOM 701 N N . THR A 1 88 ? -6.259 4.024 3.778 1.00 97.31 88 THR A N 1
ATOM 702 C CA . THR A 1 88 ? -6.033 3.536 2.414 1.00 97.31 88 THR A CA 1
ATOM 703 C C . THR A 1 88 ? -4.892 4.318 1.774 1.00 97.31 88 THR A C 1
ATOM 705 O O . THR A 1 88 ? -5.014 5.512 1.511 1.00 97.31 88 THR A O 1
ATOM 708 N N . GLY A 1 89 ? -3.768 3.641 1.534 1.00 97.12 89 GLY A N 1
ATOM 709 C CA . GLY A 1 89 ? -2.604 4.215 0.863 1.00 97.12 89 GLY A CA 1
ATOM 710 C C . GLY A 1 89 ? -2.707 4.111 -0.658 1.00 97.12 89 GLY A C 1
ATOM 711 O O . GLY A 1 89 ? -2.805 3.009 -1.199 1.00 97.12 89 GLY A O 1
ATOM 712 N N . ILE A 1 90 ? -2.642 5.244 -1.352 1.00 97.75 90 ILE A N 1
ATOM 713 C CA . ILE A 1 90 ? -2.551 5.315 -2.814 1.00 97.75 90 ILE A CA 1
ATOM 714 C C . ILE A 1 90 ? -1.100 5.584 -3.193 1.00 97.75 90 ILE A C 1
ATOM 716 O O . ILE A 1 90 ? -0.524 6.574 -2.748 1.00 97.75 90 ILE A O 1
ATOM 720 N N . TYR A 1 91 ? -0.545 4.718 -4.038 1.00 97.56 91 TYR A N 1
ATOM 721 C CA . TYR A 1 91 ? 0.815 4.806 -4.560 1.00 97.56 91 TYR A CA 1
ATOM 722 C C . TYR A 1 91 ? 0.777 5.051 -6.066 1.00 97.56 91 TYR A C 1
ATOM 724 O O . TYR A 1 91 ? 0.096 4.332 -6.796 1.00 97.56 91 TYR A O 1
ATOM 732 N N . GLU A 1 92 ? 1.541 6.028 -6.535 1.00 97.50 92 GLU A N 1
ATOM 733 C CA . GLU A 1 92 ? 1.664 6.364 -7.950 1.00 97.50 92 GLU A CA 1
ATOM 734 C C . GLU A 1 92 ? 3.139 6.558 -8.315 1.00 97.50 92 GLU A C 1
ATOM 736 O O . GLU A 1 92 ? 3.915 7.169 -7.577 1.00 97.50 92 GLU A O 1
ATOM 741 N N . ARG A 1 93 ? 3.538 6.022 -9.469 1.00 97.12 93 ARG A N 1
ATOM 742 C CA . ARG A 1 93 ? 4.870 6.224 -10.033 1.00 97.12 93 ARG A CA 1
ATOM 743 C C . ARG A 1 93 ? 4.831 6.121 -11.546 1.00 97.12 93 ARG A C 1
ATOM 745 O O . ARG A 1 93 ? 4.279 5.175 -12.102 1.00 97.12 93 ARG A O 1
ATOM 752 N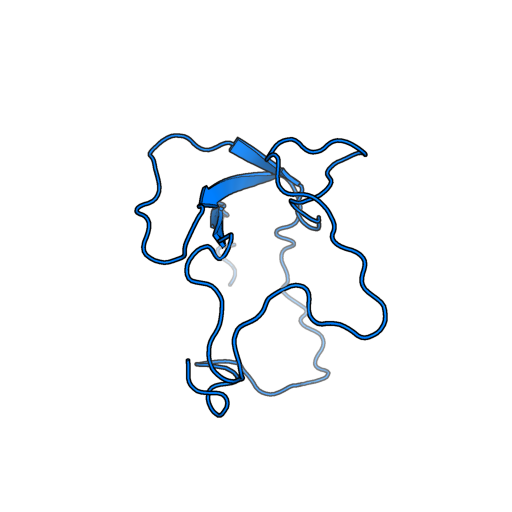 N . GLU A 1 94 ? 5.494 7.065 -12.196 1.00 96.94 94 GLU A N 1
ATOM 753 C CA . GLU A 1 94 ? 5.791 6.989 -13.619 1.00 96.94 94 GLU A CA 1
ATOM 754 C C . GLU A 1 94 ? 7.074 6.183 -13.848 1.00 96.94 94 GLU A C 1
ATOM 756 O O . GLU A 1 94 ? 8.051 6.286 -13.100 1.00 96.94 94 GLU A O 1
ATOM 761 N N . PHE A 1 95 ? 7.078 5.366 -14.897 1.00 96.12 95 PHE A N 1
ATOM 762 C CA . PHE A 1 95 ? 8.261 4.642 -15.338 1.00 96.12 95 PHE A CA 1
ATOM 763 C C . PHE A 1 95 ? 8.246 4.491 -16.857 1.00 96.12 95 PHE A C 1
ATOM 765 O O . PHE A 1 95 ? 7.191 4.503 -17.492 1.00 96.12 95 PHE A O 1
ATOM 772 N N . SER A 1 96 ? 9.431 4.334 -17.438 1.00 94.75 96 SER A N 1
ATOM 773 C CA . SER A 1 96 ? 9.589 4.150 -18.877 1.00 94.75 96 SER A CA 1
ATOM 774 C C . SER A 1 96 ? 9.727 2.673 -19.210 1.00 94.75 96 SER A C 1
ATOM 776 O O . SER A 1 96 ? 10.536 1.965 -18.607 1.00 94.75 96 SER A O 1
ATOM 778 N N . LEU A 1 97 ? 8.973 2.222 -20.209 1.00 93.88 97 LEU A N 1
ATOM 779 C CA . LEU A 1 97 ? 9.107 0.879 -20.757 1.00 93.88 97 LEU A CA 1
ATOM 780 C C . LEU A 1 97 ? 10.270 0.836 -21.763 1.00 93.88 97 LEU A C 1
ATOM 782 O O . LEU A 1 97 ? 10.303 1.659 -22.683 1.00 93.88 97 LEU A O 1
ATOM 786 N N . PRO A 1 98 ? 11.228 -0.098 -21.617 1.00 90.44 98 PRO A N 1
ATOM 787 C CA . PRO A 1 98 ? 12.253 -0.331 -22.625 1.00 90.44 98 PRO A CA 1
ATOM 788 C C . PRO A 1 98 ? 11.612 -0.731 -23.955 1.00 90.44 98 PRO A C 1
ATOM 790 O O . PRO A 1 98 ? 10.723 -1.572 -23.987 1.00 90.44 98 PRO A O 1
ATOM 793 N N . THR A 1 99 ? 12.103 -0.188 -25.067 1.00 90.62 99 THR A N 1
ATOM 794 C CA . THR A 1 99 ? 11.602 -0.525 -26.414 1.00 90.62 99 THR A CA 1
ATOM 795 C C . THR A 1 99 ? 11.889 -1.966 -26.840 1.00 90.62 99 THR A C 1
ATOM 797 O O . THR A 1 99 ? 11.355 -2.420 -27.846 1.00 90.62 99 THR A O 1
ATOM 800 N N . SER A 1 100 ? 12.765 -2.670 -26.121 1.00 86.94 100 SER A N 1
ATOM 801 C CA . SER A 1 100 ? 13.113 -4.070 -26.369 1.00 86.94 100 SER A CA 1
ATOM 802 C C . SER A 1 100 ? 12.136 -5.076 -25.750 1.00 86.94 100 SER A C 1
ATOM 804 O O . SER A 1 100 ? 12.358 -6.277 -25.905 1.00 86.94 100 SER A O 1
ATOM 806 N N . TRP A 1 101 ? 11.122 -4.606 -25.019 1.00 86.19 101 TRP A N 1
ATOM 807 C CA . TRP A 1 101 ? 10.066 -5.415 -24.405 1.00 86.19 101 TRP A CA 1
ATOM 808 C C . TRP A 1 101 ? 8.809 -5.394 -25.271 1.00 86.19 101 TRP A C 1
ATOM 810 O O . TRP A 1 101 ? 8.192 -6.474 -25.404 1.00 86.19 101 TRP A O 1
#

Secondary structure (DSSP, 8-state):
--TT---SSPPPP-----SS-----EEEEEEEESSTTSPPPS--EEEEES-BTTBBTTB-TTS------SSS-SS-PPTT---SS--EEEEE---PPPTT-